Protein AF-A0A844D7F1-F1 (afdb_monomer)

Solvent-accessible surface area (backbone atoms only — not comparable to full-atom values): 7219 Å² total; per-residue (Å²): 134,82,78,73,63,77,52,80,77,58,66,69,60,55,52,49,44,54,51,27,46,52,48,15,51,51,35,45,50,51,45,51,50,33,50,52,47,22,51,52,23,49,50,50,37,68,72,45,64,93,39,89,89,51,63,69,69,59,45,53,53,38,43,49,52,16,50,52,32,47,47,54,44,61,78,66,40,32,65,60,53,17,50,24,21,46,49,19,28,51,44,33,51,49,33,54,52,41,43,35,71,35,88,87,45,44,69,68,58,38,50,52,31,43,54,53,18,48,55,52,68,49,77,76,77,75,74,70,78,74,83,86,127

Sequence (133 aa):
MTALQNRSIPEEMKVALGDWDRMATRLTRLYALLGALSVVCSLFVATFTGSEAVPVGSIRVVAFIGTASLAWIGTFNMGAKANAARGAWRLLNAACIRYKYEEAYTFEELHSQYVAGESLLGVVTISEPAPKH

Radius of gyration: 23.11 Å; Cα contacts (8 Å, |Δi|>4): 112; chains: 1; bounding box: 69×19×72 Å

Organism: NCBI:txid2666082

Foldseek 3Di:
DDDQPQDDDDPVLVVLLVVLVVQLVVLVVLLVVLQVLLVVLVVVLVVCPVPPPDDPVVNVVSNVSSVVSVVVCVVVVSVQLSVLSVQLSVQLVVLSVCVRGPPPRDPVNNVVSNVVSVVSNHDPPPVPPDDDD

Nearest PDB structures (foldseek):
  6z0c-assembly1_A  TM=5.040E-01  e=1.168E+00  Escherichia coli
  7ajf-assembly1_a  TM=3.793E-01  e=2.449E+00  Bos taurus

pLDDT: mean 86.67, std 15.08, range [37.41, 97.06]

Mean predicted aligned error: 8.03 Å

Secondary structure (DSSP, 8-state):
------PPPPHHHHHHHHHHHHHHHHHHHHHHHHHHHHHHHHHHHHHHTT-TTS-HHHHHHHHHHHHHHHHHHHHTTHHHHHHHHHHHHHHHHHHHHHHHH-TT--HHHHHHHHHHHHHHH------PPPP--

Structure (mmCIF, N/CA/C/O backbone):
data_AF-A0A844D7F1-F1
#
_entry.id   AF-A0A844D7F1-F1
#
loop_
_atom_site.group_PDB
_atom_site.id
_atom_site.type_symbol
_atom_site.label_atom_id
_atom_site.label_alt_id
_atom_site.label_comp_id
_atom_site.label_asym_id
_atom_site.label_entity_id
_atom_site.label_seq_id
_atom_site.pdbx_PDB_ins_code
_atom_site.Cartn_x
_atom_site.Cartn_y
_atom_site.Cartn_z
_atom_site.occupancy
_atom_site.B_iso_or_equiv
_atom_site.auth_seq_id
_atom_site.auth_comp_id
_atom_site.auth_asym_id
_atom_site.auth_atom_id
_atom_site.pdbx_PDB_model_num
ATOM 1 N N . MET A 1 1 ? -5.304 -2.077 41.893 1.00 38.75 1 MET A N 1
ATOM 2 C CA . MET A 1 1 ? -4.826 -2.723 40.654 1.00 38.75 1 MET A CA 1
ATOM 3 C C . MET A 1 1 ? -6.006 -3.467 40.057 1.00 38.75 1 MET A C 1
ATOM 5 O O . MET A 1 1 ? -6.329 -4.552 40.519 1.00 38.75 1 MET A O 1
ATOM 9 N N . THR A 1 2 ? -6.734 -2.813 39.155 1.00 45.50 2 THR A N 1
ATOM 10 C CA . THR A 1 2 ? -7.917 -3.360 38.478 1.00 45.50 2 THR A CA 1
ATOM 11 C C . THR A 1 2 ? 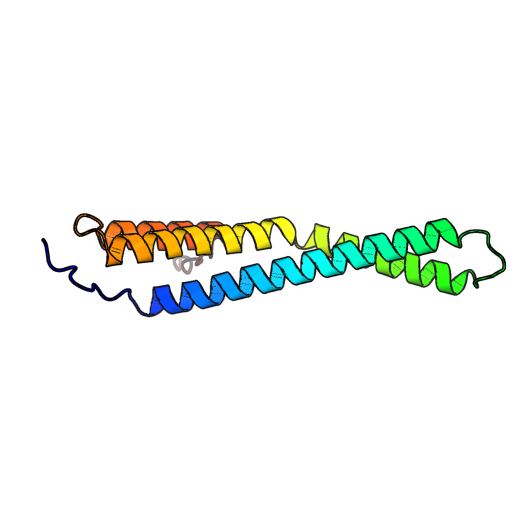-7.475 -4.503 37.570 1.00 45.50 2 THR A C 1
ATOM 13 O O . THR A 1 2 ? -6.545 -4.351 36.778 1.00 45.50 2 THR A O 1
ATOM 16 N N . ALA A 1 3 ? -8.076 -5.677 37.753 1.00 50.69 3 ALA A N 1
ATOM 17 C CA . ALA A 1 3 ? -7.829 -6.829 36.904 1.00 50.69 3 ALA A CA 1
ATOM 18 C C . ALA A 1 3 ? -8.280 -6.474 35.485 1.00 50.69 3 ALA A C 1
ATOM 20 O O . ALA A 1 3 ? -9.468 -6.256 35.272 1.00 50.69 3 ALA A O 1
ATOM 21 N N . LEU A 1 4 ? -7.339 -6.399 34.539 1.00 51.56 4 LEU A N 1
ATOM 22 C CA . LEU A 1 4 ? -7.629 -6.217 33.118 1.00 51.56 4 LEU A CA 1
ATOM 23 C C . LEU A 1 4 ? -8.607 -7.313 32.678 1.00 51.56 4 LEU A C 1
ATOM 25 O O . LEU A 1 4 ? -8.200 -8.448 32.420 1.00 51.56 4 LEU A O 1
ATOM 29 N N . GLN A 1 5 ? -9.903 -6.995 32.627 1.00 54.38 5 GLN A N 1
ATOM 30 C CA . GLN A 1 5 ? -10.885 -7.864 31.999 1.00 54.38 5 GLN A CA 1
ATOM 31 C C . GLN A 1 5 ? -10.468 -8.002 30.540 1.00 54.38 5 GLN A C 1
ATOM 33 O O . GLN A 1 5 ? -10.520 -7.047 29.771 1.00 54.38 5 GLN A O 1
ATOM 38 N N . ASN A 1 6 ? -10.008 -9.195 30.174 1.00 59.97 6 ASN A N 1
ATOM 39 C CA . ASN A 1 6 ? -9.579 -9.522 28.825 1.00 59.97 6 ASN A CA 1
ATOM 40 C C . ASN A 1 6 ? -10.819 -9.598 27.923 1.00 59.97 6 ASN A C 1
ATOM 42 O O . ASN A 1 6 ? -11.344 -10.680 27.662 1.00 59.97 6 ASN A O 1
ATOM 46 N N . ARG A 1 7 ? -11.339 -8.434 27.517 1.00 75.94 7 ARG A N 1
ATOM 47 C CA . ARG A 1 7 ? -12.492 -8.333 26.621 1.00 75.94 7 ARG A CA 1
ATOM 48 C C . ARG A 1 7 ? -12.123 -8.955 25.283 1.00 75.94 7 ARG A C 1
ATOM 50 O O . ARG A 1 7 ? -11.084 -8.642 24.697 1.00 75.94 7 ARG A O 1
ATOM 57 N N . SER A 1 8 ? -12.966 -9.856 24.800 1.00 83.56 8 SER A N 1
ATOM 58 C CA . SER A 1 8 ? -12.763 -10.501 23.509 1.00 83.56 8 SER A CA 1
ATOM 59 C C . SER A 1 8 ? -13.134 -9.542 22.383 1.00 83.56 8 SER A C 1
ATOM 61 O O . SER A 1 8 ? -14.273 -9.090 22.298 1.00 83.56 8 SER A O 1
ATOM 63 N N . ILE A 1 9 ? -12.180 -9.263 21.498 1.00 88.50 9 ILE A N 1
ATOM 64 C CA . ILE A 1 9 ? -12.446 -8.577 20.229 1.00 88.50 9 ILE A CA 1
ATOM 65 C C . ILE A 1 9 ? -13.321 -9.502 19.357 1.00 88.50 9 ILE A C 1
ATOM 67 O O . ILE A 1 9 ? -13.005 -10.697 19.292 1.00 88.50 9 ILE A O 1
ATOM 71 N N . PRO A 1 10 ? -14.366 -8.989 18.680 1.00 90.50 10 PRO A N 1
ATOM 72 C CA . PRO A 1 10 ? -15.167 -9.771 17.738 1.00 90.50 10 PRO A CA 1
ATOM 73 C C . PRO A 1 10 ? -14.311 -10.423 16.649 1.00 90.50 10 PRO A C 1
ATOM 75 O O . PRO A 1 10 ? -13.370 -9.809 16.142 1.00 90.50 10 PRO A O 1
ATOM 78 N N . GLU A 1 11 ? -14.652 -11.650 16.250 1.00 89.94 11 GLU A N 1
ATOM 79 C CA . GLU A 1 11 ? -13.893 -12.381 15.224 1.00 89.94 11 GLU A CA 1
ATOM 80 C C . GLU A 1 11 ? -13.889 -11.664 13.868 1.00 89.94 11 GLU A C 1
ATOM 82 O O . GLU A 1 11 ? -12.854 -11.610 13.209 1.00 89.94 11 GLU A O 1
ATOM 87 N N . GLU A 1 12 ? -14.993 -11.019 13.489 1.00 88.25 12 GLU A N 1
ATOM 88 C CA . GLU A 1 12 ? -15.104 -10.248 12.242 1.00 88.25 12 GLU A CA 1
ATOM 89 C C . GLU A 1 12 ? -14.034 -9.149 12.141 1.00 88.25 12 GLU A C 1
ATOM 91 O O . GLU A 1 12 ? -13.371 -9.001 11.115 1.00 88.25 12 GLU A O 1
ATOM 96 N N . MET A 1 13 ? -13.780 -8.435 13.243 1.00 90.94 13 MET A N 1
ATOM 97 C CA . MET A 1 13 ? -12.755 -7.388 13.302 1.00 90.94 13 MET A CA 1
ATOM 98 C C . MET A 1 13 ? -11.333 -7.963 13.265 1.00 90.94 13 MET A C 1
ATOM 100 O O . MET A 1 13 ? -10.426 -7.336 12.719 1.00 90.94 13 MET A O 1
ATOM 104 N N . LYS A 1 14 ? -11.114 -9.170 13.806 1.00 91.38 14 LYS A N 1
ATOM 105 C CA . LYS A 1 14 ? -9.814 -9.858 13.708 1.00 91.38 14 LYS A CA 1
ATOM 106 C C . LYS A 1 14 ? -9.525 -10.314 12.280 1.00 91.38 14 LYS A C 1
ATOM 108 O O . LYS A 1 14 ? -8.393 -10.174 11.819 1.00 91.38 14 LYS A O 1
ATOM 113 N N . VAL A 1 15 ? -10.537 -10.836 11.586 1.00 92.19 15 VAL A N 1
ATOM 114 C CA . VAL A 1 15 ? -10.434 -11.204 10.167 1.00 92.19 15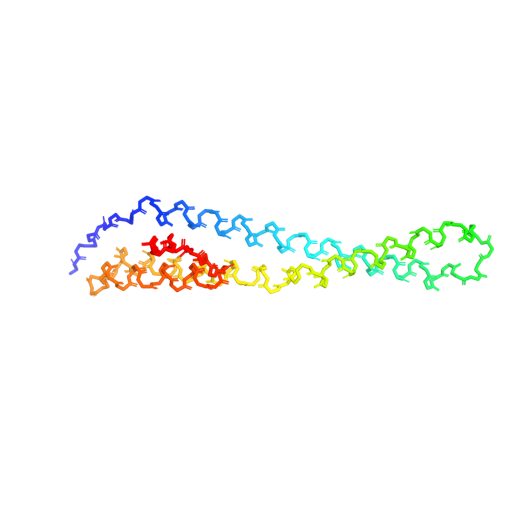 VAL A CA 1
ATOM 115 C C . VAL A 1 15 ? -10.121 -9.962 9.335 1.00 92.19 15 VAL A C 1
ATOM 117 O O . VAL A 1 15 ? -9.130 -9.959 8.605 1.00 92.19 15 VAL A O 1
ATOM 120 N N . ALA A 1 16 ? -10.873 -8.874 9.539 1.00 90.81 16 ALA A N 1
ATOM 121 C CA . ALA A 1 16 ? -10.642 -7.602 8.860 1.00 90.81 16 ALA A CA 1
ATOM 122 C C . ALA A 1 16 ? -9.212 -7.074 9.072 1.00 90.81 16 ALA A C 1
ATOM 124 O O . ALA A 1 16 ? -8.551 -6.688 8.111 1.00 90.81 16 ALA A O 1
ATOM 125 N N . LEU A 1 17 ? -8.674 -7.140 10.298 1.00 92.56 17 LEU A N 1
ATOM 126 C CA . LEU A 1 17 ? -7.276 -6.780 10.569 1.00 92.56 17 LEU A CA 1
ATOM 127 C C . LEU A 1 17 ? -6.282 -7.578 9.717 1.00 92.56 17 LEU A C 1
ATOM 129 O O . LEU A 1 17 ? -5.355 -6.999 9.147 1.00 92.56 17 LEU A O 1
ATOM 133 N N . GLY A 1 18 ? -6.461 -8.896 9.634 1.00 92.12 18 GLY A N 1
ATOM 134 C CA . GLY A 1 18 ? -5.588 -9.756 8.837 1.00 92.12 18 GLY A CA 1
ATOM 135 C C . GLY A 1 18 ? -5.659 -9.436 7.344 1.00 92.12 18 GLY A C 1
ATOM 136 O O . GLY A 1 18 ? -4.628 -9.370 6.666 1.00 92.12 18 GLY A O 1
ATOM 137 N N . ASP A 1 19 ? -6.863 -9.195 6.835 1.00 93.00 19 ASP A N 1
ATOM 138 C CA . ASP A 1 19 ? -7.084 -8.888 5.426 1.00 93.00 19 ASP A CA 1
ATOM 139 C C . ASP A 1 19 ? -6.550 -7.507 5.045 1.00 93.00 19 ASP A C 1
ATOM 141 O O . ASP A 1 19 ? -5.878 -7.368 4.017 1.00 93.00 19 ASP A O 1
ATOM 145 N N . TRP A 1 20 ? -6.763 -6.494 5.885 1.00 94.06 20 TRP A N 1
ATOM 146 C CA . TRP A 1 20 ? -6.285 -5.138 5.631 1.00 94.06 20 TRP A CA 1
ATOM 147 C C . TRP A 1 20 ? -4.758 -5.045 5.700 1.00 94.06 20 TRP A C 1
ATOM 149 O O . TRP A 1 20 ? -4.155 -4.398 4.840 1.00 94.06 20 TRP A O 1
ATOM 159 N N . ASP A 1 21 ? -4.106 -5.743 6.638 1.00 94.19 21 ASP A N 1
ATOM 160 C CA . ASP A 1 21 ? -2.638 -5.825 6.681 1.00 94.19 21 ASP A CA 1
ATOM 161 C C . ASP A 1 21 ? -2.075 -6.510 5.429 1.00 94.19 21 ASP A C 1
ATOM 163 O O . ASP A 1 21 ? -1.147 -6.020 4.770 1.00 94.19 21 ASP A O 1
ATOM 167 N N . ARG A 1 22 ? -2.685 -7.633 5.035 1.00 93.75 22 ARG A N 1
ATOM 168 C CA . ARG A 1 22 ? -2.293 -8.374 3.836 1.00 93.75 22 ARG A CA 1
ATOM 169 C C . ARG A 1 22 ? -2.479 -7.530 2.578 1.00 93.75 22 ARG A C 1
ATOM 171 O O . ARG A 1 22 ? -1.601 -7.535 1.711 1.00 93.75 22 ARG A O 1
ATOM 178 N N . MET A 1 23 ? -3.582 -6.794 2.475 1.00 91.50 23 MET A N 1
ATOM 179 C CA . MET A 1 23 ? -3.84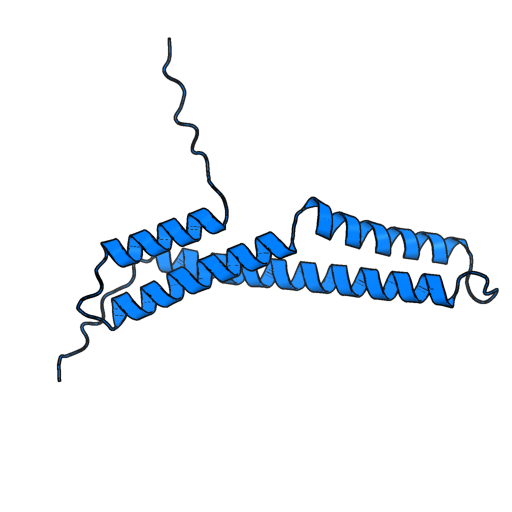7 -5.869 1.377 1.00 91.50 23 MET A CA 1
ATOM 180 C C . MET A 1 23 ? -2.820 -4.734 1.347 1.00 91.50 23 MET A C 1
ATOM 182 O O . MET A 1 23 ? -2.193 -4.513 0.307 1.00 91.50 23 MET A O 1
ATOM 186 N N . ALA A 1 24 ? -2.578 -4.072 2.481 1.00 91.94 24 ALA A N 1
ATOM 187 C CA . ALA A 1 24 ? -1.585 -3.009 2.601 1.00 91.94 24 ALA A CA 1
ATOM 188 C C . ALA A 1 24 ? -0.198 -3.498 2.173 1.00 91.94 24 ALA A C 1
ATOM 190 O O . ALA A 1 24 ? 0.493 -2.846 1.387 1.00 91.94 24 ALA A O 1
ATOM 191 N N . THR A 1 25 ? 0.201 -4.679 2.639 1.00 93.62 25 THR A N 1
ATOM 192 C CA . THR A 1 25 ? 1.494 -5.285 2.323 1.00 93.62 25 THR A CA 1
ATOM 193 C C . THR A 1 25 ? 1.610 -5.650 0.845 1.00 93.62 25 THR A C 1
ATOM 195 O O . THR A 1 25 ? 2.610 -5.306 0.214 1.00 93.62 25 THR A O 1
ATOM 198 N N . ARG A 1 26 ? 0.592 -6.290 0.255 1.00 93.19 26 ARG A N 1
ATOM 199 C CA . ARG A 1 26 ? 0.583 -6.647 -1.174 1.00 93.19 26 ARG A CA 1
ATOM 200 C C . ARG A 1 26 ? 0.661 -5.412 -2.066 1.00 93.19 26 ARG A C 1
ATOM 202 O O . ARG A 1 26 ? 1.523 -5.359 -2.939 1.00 93.19 26 ARG A O 1
ATOM 209 N N . LEU A 1 27 ? -0.182 -4.410 -1.817 1.00 91.88 27 LEU A N 1
ATOM 210 C CA . LEU A 1 27 ? -0.207 -3.180 -2.610 1.00 91.88 27 LEU A CA 1
ATOM 211 C C . LEU A 1 27 ? 1.104 -2.399 -2.493 1.00 91.88 27 LEU A C 1
ATOM 213 O O . LEU A 1 27 ? 1.637 -1.953 -3.504 1.00 91.88 27 LEU A O 1
ATOM 217 N N . THR A 1 28 ? 1.670 -2.298 -1.285 1.00 93.25 28 THR A N 1
ATOM 218 C CA . THR A 1 28 ? 2.963 -1.622 -1.074 1.00 93.25 28 THR A CA 1
ATOM 219 C C . THR A 1 28 ? 4.085 -2.322 -1.837 1.00 93.25 28 THR A C 1
ATOM 221 O O . THR A 1 28 ? 4.895 -1.663 -2.484 1.00 93.25 28 THR A O 1
ATOM 224 N N . ARG A 1 29 ? 4.129 -3.661 -1.793 1.00 94.94 29 ARG A N 1
ATOM 225 C CA . ARG A 1 29 ? 5.140 -4.444 -2.517 1.00 94.94 29 ARG A CA 1
ATOM 226 C C . ARG A 1 29 ? 5.001 -4.279 -4.027 1.00 94.94 29 ARG A C 1
ATOM 228 O O . ARG A 1 29 ? 6.001 -4.034 -4.687 1.00 94.94 29 ARG A O 1
ATOM 235 N N . LEU A 1 30 ? 3.785 -4.371 -4.566 1.00 94.00 30 LEU A N 1
ATOM 236 C CA . LEU A 1 30 ? 3.538 -4.181 -6.000 1.00 94.00 30 LEU A CA 1
ATOM 237 C C . LEU A 1 30 ? 3.932 -2.777 -6.462 1.00 94.00 30 LEU A C 1
ATOM 239 O O . LEU A 1 30 ? 4.632 -2.641 -7.460 1.00 94.00 30 LEU A O 1
ATOM 243 N N . TYR A 1 31 ? 3.547 -1.751 -5.701 1.00 92.69 31 TYR A N 1
ATOM 244 C CA . TYR A 1 31 ? 3.930 -0.369 -5.975 1.00 92.69 31 TYR A CA 1
ATOM 245 C C . TYR A 1 31 ? 5.456 -0.194 -5.998 1.00 92.69 31 TYR A C 1
ATOM 247 O O . TYR A 1 31 ? 5.996 0.368 -6.949 1.00 92.69 31 TYR A O 1
ATOM 255 N N . ALA A 1 32 ? 6.163 -0.731 -4.998 1.00 94.38 32 ALA A N 1
ATOM 256 C CA . ALA A 1 32 ? 7.621 -0.655 -4.927 1.00 94.38 32 ALA A CA 1
ATOM 257 C C . ALA A 1 32 ? 8.309 -1.403 -6.083 1.00 94.38 32 ALA A C 1
ATOM 259 O O . ALA A 1 32 ? 9.259 -0.882 -6.663 1.00 94.38 32 ALA A O 1
ATOM 260 N N . LEU A 1 33 ? 7.821 -2.595 -6.446 1.00 96.06 33 LEU A N 1
ATOM 261 C CA . LEU A 1 33 ? 8.378 -3.392 -7.543 1.00 96.06 33 LEU A CA 1
ATOM 262 C C . LEU A 1 33 ? 8.190 -2.711 -8.900 1.00 96.06 33 LEU A C 1
ATOM 264 O O . LEU A 1 33 ? 9.146 -2.613 -9.665 1.00 96.06 33 LEU A O 1
ATOM 268 N N . LEU A 1 34 ? 6.989 -2.207 -9.188 1.00 93.94 34 LEU A N 1
ATOM 269 C CA . LEU A 1 34 ? 6.713 -1.487 -10.433 1.00 93.94 34 LEU A CA 1
ATOM 270 C C . LEU A 1 34 ? 7.505 -0.176 -10.510 1.00 93.94 34 LEU A C 1
ATOM 272 O O . LEU A 1 34 ? 8.009 0.171 -11.577 1.00 93.94 34 LEU A O 1
ATOM 276 N N . GLY A 1 35 ? 7.656 0.526 -9.382 1.00 94.56 35 GLY A N 1
ATOM 277 C CA . GLY A 1 35 ? 8.455 1.746 -9.302 1.00 94.56 35 GLY A CA 1
ATOM 278 C C . GLY A 1 35 ? 9.934 1.472 -9.570 1.00 94.56 35 GLY A C 1
ATOM 279 O O . GLY A 1 35 ? 10.535 2.115 -10.427 1.00 94.56 35 GLY A O 1
ATOM 280 N N . ALA A 1 36 ? 10.505 0.466 -8.901 1.00 96.50 36 ALA A N 1
ATOM 281 C CA . ALA A 1 36 ? 11.887 0.048 -9.120 1.00 96.50 36 ALA A CA 1
ATOM 282 C C . ALA A 1 36 ? 12.122 -0.411 -10.567 1.00 96.50 36 ALA A C 1
ATOM 284 O O . ALA A 1 36 ? 13.098 0.006 -11.188 1.00 96.50 36 ALA A O 1
ATOM 285 N N . LEU A 1 37 ? 11.205 -1.207 -11.129 1.00 95.56 37 LEU A N 1
ATOM 286 C CA . LEU A 1 37 ? 11.272 -1.651 -12.521 1.00 95.56 37 LEU A CA 1
ATOM 287 C C . LEU A 1 37 ? 11.262 -0.459 -13.485 1.00 95.56 37 LEU A C 1
ATOM 289 O O . LEU A 1 37 ? 12.104 -0.386 -14.374 1.00 95.56 37 LEU A O 1
ATOM 293 N N . SER A 1 38 ? 10.369 0.510 -13.273 1.00 94.81 38 SER A N 1
ATOM 294 C CA . SER A 1 38 ? 10.287 1.719 -14.099 1.00 94.81 38 SER A CA 1
ATOM 295 C C . SER A 1 38 ? 11.576 2.552 -14.061 1.00 94.81 38 SER A C 1
ATOM 297 O O . SER A 1 38 ? 12.049 3.007 -15.107 1.00 94.81 38 SER A O 1
ATOM 299 N N . VAL A 1 39 ? 12.199 2.690 -12.884 1.00 96.88 39 VAL A N 1
ATOM 300 C CA . VAL A 1 39 ? 13.486 3.389 -12.728 1.00 96.88 39 VAL A CA 1
ATOM 301 C C . VAL A 1 39 ? 14.611 2.639 -13.441 1.00 96.88 39 VAL A C 1
ATOM 303 O O . VAL A 1 39 ? 15.356 3.249 -14.205 1.00 96.88 39 VAL A O 1
ATOM 306 N N . VAL A 1 40 ? 14.719 1.321 -13.249 1.00 97.06 40 VAL A N 1
ATOM 307 C CA . VAL A 1 40 ? 15.752 0.499 -13.904 1.00 97.06 40 VAL A CA 1
ATOM 308 C C . VAL A 1 40 ? 15.605 0.544 -15.426 1.00 97.06 40 VAL A C 1
ATOM 310 O O . VAL A 1 40 ? 16.596 0.745 -16.126 1.00 97.06 40 VAL A O 1
ATOM 313 N N . CYS A 1 41 ? 14.382 0.425 -15.949 1.00 95.19 41 CYS A N 1
ATOM 314 C CA . CYS A 1 41 ? 14.114 0.554 -17.380 1.00 95.19 41 CYS A CA 1
ATOM 315 C C . CYS A 1 41 ? 14.508 1.940 -17.908 1.00 95.19 41 CYS A C 1
ATOM 317 O O . CYS A 1 41 ? 15.162 2.033 -18.944 1.00 95.19 41 CYS A O 1
ATOM 319 N N . SER A 1 42 ? 14.156 3.008 -17.187 1.00 95.69 42 SER A N 1
ATOM 320 C CA . SER A 1 42 ? 14.520 4.382 -17.557 1.00 95.69 42 SER A CA 1
ATOM 321 C C . SER A 1 42 ? 16.037 4.582 -17.604 1.00 95.69 42 SER A C 1
ATOM 323 O O . SER A 1 42 ? 16.546 5.148 -18.569 1.00 95.69 42 SER A O 1
ATOM 325 N N . LEU A 1 43 ? 16.768 4.070 -16.607 1.00 96.56 43 LEU A N 1
ATOM 326 C CA . LEU A 1 43 ? 18.232 4.118 -16.579 1.00 96.56 43 LEU A CA 1
ATOM 327 C C . LEU A 1 43 ? 18.841 3.328 -17.739 1.00 96.56 43 LEU A C 1
ATOM 329 O O . LEU A 1 43 ? 19.706 3.846 -18.434 1.00 96.56 43 LEU A O 1
ATOM 333 N N . PHE A 1 44 ? 18.351 2.113 -18.001 1.00 95.31 44 PHE A N 1
ATOM 334 C CA . PHE A 1 44 ? 18.823 1.297 -19.119 1.00 95.31 44 PHE A CA 1
ATOM 335 C C . PHE A 1 44 ? 18.651 2.020 -20.460 1.00 95.31 44 PHE A C 1
ATOM 337 O O . PHE A 1 44 ? 19.590 2.106 -21.250 1.00 95.31 44 PHE A O 1
ATOM 344 N N . VAL A 1 45 ? 17.465 2.580 -20.710 1.00 94.38 45 VAL A N 1
ATOM 345 C CA . VAL A 1 45 ? 17.200 3.340 -21.936 1.00 94.38 45 VAL A CA 1
ATOM 346 C C . VAL A 1 45 ? 18.124 4.553 -22.011 1.00 94.38 45 VAL A C 1
ATOM 348 O O . VAL A 1 45 ? 18.764 4.746 -23.039 1.00 94.38 45 VAL A O 1
ATOM 351 N N . ALA A 1 46 ? 18.270 5.330 -20.938 1.00 94.88 46 ALA A N 1
ATOM 352 C CA . ALA A 1 46 ? 19.140 6.504 -20.927 1.00 94.88 46 ALA A CA 1
ATOM 353 C C . ALA A 1 46 ? 20.618 6.163 -21.193 1.00 94.88 46 ALA A C 1
ATOM 355 O O . ALA A 1 46 ? 21.291 6.895 -21.911 1.00 94.88 46 ALA A O 1
ATOM 356 N N . THR A 1 47 ? 21.120 5.051 -20.647 1.00 95.44 47 THR A N 1
ATOM 357 C CA . THR A 1 47 ? 22.522 4.636 -20.797 1.00 95.44 47 THR A CA 1
ATOM 358 C C . THR A 1 47 ? 22.833 4.062 -22.177 1.00 95.44 47 THR A C 1
ATOM 360 O O . THR A 1 47 ? 23.907 4.322 -22.712 1.00 95.44 47 THR A O 1
ATOM 363 N N . PHE A 1 48 ? 21.925 3.272 -22.757 1.00 93.12 48 PHE A N 1
ATOM 364 C CA . PHE A 1 48 ? 22.203 2.529 -23.992 1.00 93.12 48 PHE A CA 1
ATOM 365 C C . PHE A 1 48 ? 21.589 3.150 -25.252 1.00 93.12 48 PHE A C 1
ATOM 367 O O . PHE A 1 48 ? 21.873 2.690 -26.358 1.00 93.12 48 PHE A O 1
ATOM 374 N N . THR A 1 49 ? 20.780 4.208 -25.133 1.00 91.19 49 THR A N 1
ATOM 375 C CA . THR A 1 49 ? 20.272 4.928 -26.311 1.00 91.19 49 THR A CA 1
ATOM 376 C C . THR A 1 49 ? 21.429 5.552 -27.089 1.00 91.19 49 THR A C 1
ATOM 378 O O . THR A 1 49 ? 22.198 6.340 -26.551 1.00 91.19 49 THR A O 1
ATOM 381 N N . GLY A 1 50 ? 21.544 5.198 -28.372 1.00 85.62 50 GLY A N 1
ATOM 382 C CA . GLY A 1 50 ? 22.632 5.659 -29.242 1.00 85.62 50 GLY A CA 1
ATOM 383 C C . GLY A 1 50 ? 23.935 4.865 -29.106 1.00 85.62 50 GLY A C 1
ATOM 384 O O . GLY A 1 50 ? 24.896 5.170 -29.802 1.00 85.62 50 GLY A O 1
ATOM 385 N N . SER A 1 51 ? 23.972 3.838 -28.252 1.00 86.94 51 SER A N 1
ATOM 386 C CA . SER A 1 51 ? 25.086 2.892 -28.188 1.00 86.94 51 SER A CA 1
ATOM 387 C C . SER A 1 51 ? 24.941 1.807 -29.257 1.00 86.94 51 SER A C 1
ATOM 389 O O . SER A 1 51 ? 23.861 1.247 -29.432 1.00 86.94 51 SER A O 1
ATOM 391 N N . GLU A 1 52 ? 26.041 1.444 -29.919 1.00 87.44 52 GLU A N 1
ATOM 392 C CA . GLU A 1 52 ? 26.091 0.278 -30.818 1.00 87.44 52 GLU A CA 1
ATOM 393 C C . GLU A 1 52 ? 26.121 -1.060 -30.055 1.00 87.44 52 GLU A C 1
ATOM 395 O O . GLU A 1 52 ? 25.941 -2.121 -30.648 1.00 87.44 52 GLU A O 1
ATOM 400 N N . ALA A 1 53 ? 26.313 -1.031 -28.729 1.00 88.00 53 ALA A N 1
ATOM 401 C CA . ALA A 1 53 ? 26.431 -2.232 -27.905 1.00 88.00 53 ALA A CA 1
ATOM 402 C C . ALA A 1 53 ? 25.107 -3.000 -27.739 1.00 88.00 53 ALA A C 1
ATOM 404 O O . ALA A 1 53 ? 25.126 -4.185 -27.408 1.00 88.00 53 ALA A O 1
ATOM 405 N N . VAL A 1 54 ? 23.957 -2.342 -27.937 1.00 89.62 54 VAL A N 1
ATOM 406 C CA . VAL A 1 54 ? 22.629 -2.937 -27.729 1.00 89.62 54 VAL A CA 1
ATOM 407 C C . VAL A 1 54 ? 21.732 -2.675 -28.943 1.00 89.62 54 VAL A C 1
ATOM 409 O O . VAL A 1 54 ? 21.598 -1.528 -29.367 1.00 89.62 54 VAL A O 1
ATOM 412 N N . PRO A 1 55 ? 21.038 -3.697 -29.482 1.00 92.12 55 PRO A N 1
ATOM 413 C CA . PRO A 1 55 ? 20.084 -3.499 -30.566 1.00 92.12 55 PRO A CA 1
ATOM 414 C C . PRO A 1 55 ? 18.954 -2.538 -30.182 1.00 92.12 55 PRO A C 1
ATOM 416 O O . PRO A 1 55 ? 18.337 -2.665 -29.121 1.00 92.12 55 PRO A O 1
ATOM 419 N N . VAL A 1 56 ? 18.589 -1.645 -31.106 1.00 91.38 56 VAL A N 1
ATOM 420 C CA . VAL A 1 56 ? 17.488 -0.677 -30.931 1.00 91.38 56 VAL A CA 1
ATOM 421 C C . VAL A 1 56 ? 16.167 -1.362 -30.548 1.00 91.38 56 VAL A C 1
ATOM 423 O O . VAL A 1 56 ? 15.386 -0.815 -29.769 1.00 91.38 56 VAL A O 1
ATOM 426 N N . GLY A 1 57 ? 15.918 -2.577 -31.053 1.00 91.00 57 GLY A N 1
ATOM 427 C CA . GLY A 1 57 ? 14.735 -3.370 -30.702 1.00 91.00 57 GLY A CA 1
ATOM 428 C C . GLY A 1 57 ? 14.628 -3.658 -29.201 1.00 91.00 57 GLY A C 1
ATOM 429 O O . GLY A 1 57 ? 13.559 -3.477 -28.621 1.00 91.00 57 GLY A O 1
ATOM 430 N N . SER A 1 58 ? 15.738 -4.013 -28.551 1.00 91.69 58 SER A N 1
ATOM 431 C CA . SER A 1 58 ? 15.776 -4.292 -27.111 1.00 91.69 58 SER A CA 1
ATOM 432 C C . SER A 1 58 ? 15.496 -3.035 -26.287 1.00 91.69 58 SER A C 1
ATOM 434 O O . SER A 1 58 ? 14.727 -3.083 -25.329 1.00 91.69 58 SER A O 1
ATOM 436 N N . ILE A 1 59 ? 16.047 -1.888 -26.700 1.00 92.38 59 ILE A N 1
ATOM 437 C CA . ILE A 1 59 ? 15.822 -0.594 -26.035 1.00 92.38 59 ILE A CA 1
ATOM 438 C C . ILE A 1 59 ? 14.332 -0.224 -26.070 1.00 92.38 59 ILE A C 1
ATOM 440 O O . ILE A 1 59 ? 13.777 0.193 -25.055 1.00 92.38 59 ILE A O 1
ATOM 444 N N . ARG A 1 60 ? 13.655 -0.442 -27.207 1.00 93.81 60 ARG A N 1
ATOM 445 C CA . ARG A 1 60 ? 12.209 -0.185 -27.346 1.00 93.81 60 ARG A CA 1
ATOM 446 C C . ARG A 1 60 ? 11.366 -1.054 -26.414 1.00 93.81 60 ARG A C 1
ATOM 448 O O . ARG A 1 60 ? 10.427 -0.546 -25.808 1.00 93.81 60 ARG A O 1
ATOM 455 N N . VAL A 1 61 ? 11.703 -2.338 -26.279 1.00 95.75 61 VAL A N 1
ATOM 456 C CA . VAL A 1 61 ? 10.994 -3.251 -25.365 1.00 95.75 61 VAL A CA 1
ATOM 457 C C . VAL A 1 61 ? 11.168 -2.805 -23.914 1.00 95.75 61 VAL A C 1
ATOM 459 O O . VAL A 1 61 ? 10.189 -2.730 -23.175 1.00 95.75 61 VAL A O 1
ATOM 462 N N . VAL A 1 62 ? 12.389 -2.447 -23.507 1.00 94.81 62 VAL A N 1
ATOM 463 C CA . VAL A 1 62 ? 12.656 -1.969 -22.141 1.00 94.81 62 VAL A CA 1
ATOM 464 C C . VAL A 1 62 ? 11.932 -0.650 -21.860 1.00 94.81 62 VAL A C 1
ATOM 466 O O . VAL A 1 62 ? 11.321 -0.511 -20.800 1.00 94.81 62 VAL A O 1
ATOM 469 N N . ALA A 1 63 ? 11.930 0.286 -22.814 1.00 94.88 63 ALA A N 1
ATOM 470 C CA . ALA A 1 63 ? 11.174 1.533 -22.704 1.00 94.88 63 ALA A CA 1
ATOM 471 C C . ALA A 1 63 ? 9.673 1.264 -22.521 1.00 94.88 63 ALA A C 1
ATOM 473 O O . ALA A 1 63 ? 9.054 1.814 -21.613 1.00 94.88 63 ALA A O 1
ATOM 474 N N . PHE A 1 64 ? 9.106 0.354 -23.321 1.00 96.25 64 PHE A N 1
ATOM 475 C CA . PHE A 1 64 ? 7.706 -0.046 -23.202 1.00 96.25 64 PHE A CA 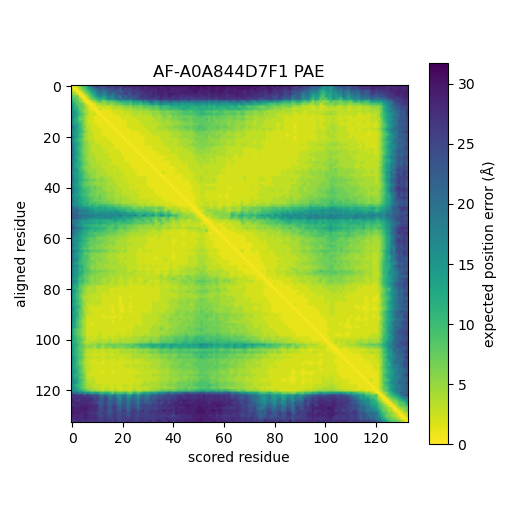1
ATOM 476 C C . PHE A 1 64 ? 7.384 -0.617 -21.814 1.00 96.25 64 PHE A C 1
ATOM 478 O O . PHE A 1 64 ? 6.418 -0.181 -21.192 1.00 96.25 64 PHE A O 1
ATOM 485 N N . ILE A 1 65 ? 8.202 -1.539 -21.296 1.00 95.50 65 ILE A N 1
ATOM 486 C CA . ILE A 1 65 ? 8.006 -2.130 -19.961 1.00 95.50 65 ILE A CA 1
ATOM 487 C C . ILE A 1 65 ? 8.074 -1.052 -18.871 1.00 95.50 65 ILE A C 1
ATOM 489 O O . ILE A 1 65 ? 7.231 -1.029 -17.967 1.00 95.50 65 ILE A O 1
ATOM 493 N N . GLY A 1 66 ? 9.042 -0.136 -18.965 1.00 95.25 66 GLY A N 1
ATOM 494 C CA . GLY A 1 66 ? 9.204 0.963 -18.014 1.00 95.25 66 GLY A CA 1
ATOM 495 C C . GLY A 1 66 ? 7.993 1.896 -17.979 1.00 95.25 66 GLY A C 1
ATOM 496 O O . GLY A 1 66 ? 7.494 2.222 -16.897 1.00 95.25 66 GLY A O 1
ATOM 497 N N . THR A 1 67 ? 7.478 2.273 -19.153 1.00 95.19 67 THR A N 1
ATOM 498 C CA . THR A 1 67 ? 6.280 3.115 -19.285 1.00 95.19 67 THR A CA 1
ATOM 499 C C . THR A 1 67 ? 5.013 2.379 -18.856 1.00 95.19 67 THR A C 1
ATOM 501 O O . THR A 1 67 ? 4.205 2.952 -18.130 1.00 95.19 67 THR A O 1
ATOM 504 N N . ALA A 1 68 ? 4.842 1.109 -19.235 1.00 94.69 68 ALA A N 1
ATOM 505 C CA . ALA A 1 68 ? 3.690 0.302 -18.837 1.00 94.69 68 A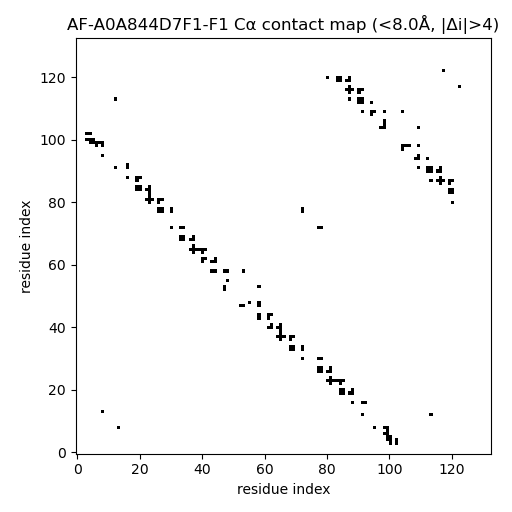LA A CA 1
ATOM 506 C C . ALA A 1 68 ? 3.614 0.137 -17.311 1.00 94.69 68 ALA A C 1
ATOM 508 O O . ALA A 1 68 ? 2.540 0.271 -16.728 1.00 94.69 68 ALA A O 1
ATOM 509 N N . SER A 1 69 ? 4.759 -0.074 -16.654 1.00 94.44 69 SER A N 1
ATOM 510 C CA . SER A 1 69 ? 4.846 -0.162 -15.191 1.00 94.44 69 SER A CA 1
ATOM 511 C C . SER A 1 69 ? 4.388 1.133 -14.517 1.00 94.44 69 SER A C 1
ATOM 513 O O . SER A 1 69 ? 3.610 1.098 -13.563 1.00 94.44 69 SER A O 1
ATOM 515 N N . LEU A 1 70 ? 4.820 2.283 -15.044 1.00 92.56 70 LEU A N 1
ATOM 516 C CA . LEU A 1 70 ? 4.427 3.594 -14.529 1.00 92.56 70 LEU A CA 1
ATOM 517 C C . LEU A 1 70 ? 2.940 3.887 -14.773 1.00 92.56 70 LEU A C 1
ATOM 519 O O . LEU A 1 70 ? 2.248 4.365 -13.873 1.00 92.56 70 LEU A O 1
ATOM 523 N N . ALA A 1 71 ? 2.434 3.555 -15.963 1.00 93.62 71 ALA A N 1
ATOM 524 C CA . ALA A 1 71 ? 1.020 3.686 -16.295 1.00 93.62 71 ALA A CA 1
ATOM 525 C C . ALA A 1 71 ? 0.154 2.853 -15.341 1.00 93.62 71 ALA A C 1
ATOM 527 O O . ALA A 1 71 ? -0.825 3.359 -14.803 1.00 93.62 71 ALA A O 1
ATOM 528 N N . TRP A 1 72 ? 0.563 1.617 -15.044 1.00 91.12 72 TRP A N 1
ATOM 529 C CA . TRP A 1 72 ? -0.146 0.745 -14.108 1.00 91.12 72 TRP A CA 1
ATOM 530 C C . TRP A 1 72 ? -0.228 1.348 -12.699 1.00 91.12 72 TRP A C 1
ATOM 532 O O . TRP A 1 72 ? -1.294 1.343 -12.078 1.00 91.12 72 TRP A O 1
ATOM 542 N N . ILE A 1 73 ? 0.876 1.914 -12.199 1.00 90.88 73 ILE A N 1
ATOM 543 C CA . ILE A 1 73 ? 0.898 2.619 -10.911 1.00 90.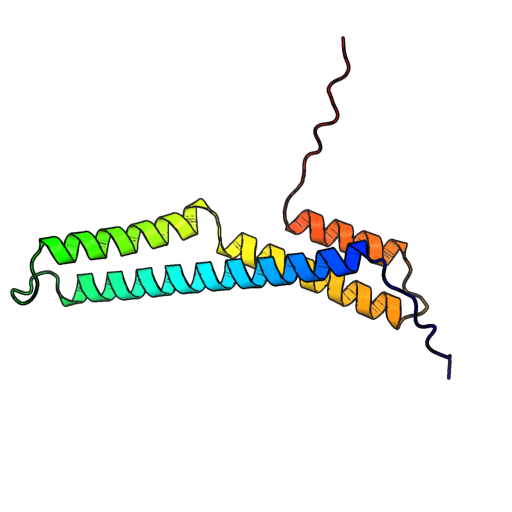88 73 ILE A CA 1
ATOM 544 C C . ILE A 1 73 ? -0.131 3.757 -10.895 1.00 90.88 73 ILE A C 1
ATOM 546 O O . ILE A 1 73 ? -0.908 3.865 -9.939 1.00 90.88 73 ILE A O 1
ATOM 550 N N . GLY A 1 74 ? -0.130 4.585 -11.944 1.00 87.81 74 GLY A N 1
ATOM 551 C CA . GLY A 1 74 ? -1.002 5.751 -12.069 1.00 87.81 74 GLY A CA 1
ATOM 552 C C . GLY A 1 74 ? -2.479 5.378 -12.193 1.00 87.81 74 GLY A C 1
ATOM 553 O O . GLY A 1 74 ? -3.296 5.847 -11.404 1.00 87.81 74 GLY A O 1
ATOM 554 N N . THR A 1 75 ? -2.823 4.489 -13.129 1.00 90.88 75 THR A N 1
ATOM 555 C CA . THR A 1 75 ? -4.210 4.098 -13.431 1.00 90.88 75 THR A CA 1
ATOM 556 C C . THR A 1 75 ? -4.927 3.497 -12.226 1.00 90.88 75 THR A C 1
ATOM 558 O O . THR A 1 75 ? -6.089 3.809 -11.983 1.00 90.88 75 THR A O 1
ATOM 561 N N . PHE A 1 76 ? -4.250 2.655 -11.443 1.00 87.50 76 PHE A N 1
ATOM 562 C CA . PHE A 1 76 ? -4.870 1.999 -10.288 1.00 87.50 76 PHE A CA 1
ATOM 563 C C . PHE A 1 76 ? -4.717 2.776 -8.978 1.00 87.50 76 PHE A C 1
ATOM 565 O O . PHE A 1 76 ? -5.187 2.304 -7.939 1.00 87.50 76 PHE A O 1
ATOM 572 N N . ASN A 1 77 ? -4.059 3.940 -9.008 1.00 88.38 77 ASN A N 1
ATOM 573 C CA . ASN A 1 77 ? -3.731 4.742 -7.832 1.00 88.38 77 ASN A CA 1
ATOM 574 C C . ASN A 1 77 ? -3.168 3.877 -6.682 1.00 88.38 77 ASN A C 1
ATOM 576 O O . ASN A 1 77 ? -3.634 3.910 -5.538 1.00 88.38 77 ASN A O 1
ATOM 580 N N . MET A 1 78 ? -2.193 3.021 -7.020 1.00 87.12 78 MET A N 1
ATOM 581 C CA . MET A 1 78 ? -1.699 1.968 -6.122 1.00 87.12 78 MET A CA 1
ATOM 582 C C . MET A 1 78 ? -1.140 2.529 -4.812 1.00 87.12 78 MET A C 1
ATOM 584 O O . MET A 1 78 ? -1.343 1.931 -3.755 1.00 87.12 78 MET A O 1
ATOM 588 N N . GLY A 1 79 ? -0.485 3.694 -4.872 1.00 87.75 79 GLY A N 1
ATOM 589 C CA . GLY A 1 79 ? 0.039 4.385 -3.695 1.00 87.75 79 GLY A CA 1
ATOM 590 C C . GLY A 1 79 ? -1.065 4.801 -2.718 1.00 87.75 79 GLY A C 1
ATOM 591 O O . GLY A 1 79 ? -0.972 4.497 -1.528 1.00 87.75 79 GLY A O 1
ATOM 592 N N . ALA A 1 80 ? -2.145 5.424 -3.206 1.00 89.94 80 ALA A N 1
ATOM 593 C CA . ALA A 1 80 ? -3.257 5.818 -2.342 1.00 89.94 80 ALA A CA 1
ATOM 594 C C . ALA A 1 80 ? -3.974 4.602 -1.746 1.00 89.94 80 ALA A C 1
ATOM 596 O O . ALA A 1 80 ? -4.242 4.591 -0.548 1.00 89.94 80 ALA A O 1
ATOM 597 N N . LYS A 1 81 ? -4.216 3.546 -2.536 1.00 90.31 81 LYS A N 1
ATOM 598 C CA . LYS A 1 81 ? -4.847 2.310 -2.039 1.00 90.31 81 LYS A CA 1
ATOM 599 C C . LYS A 1 81 ? -3.997 1.605 -0.976 1.00 90.31 81 LYS A C 1
ATOM 601 O O . LYS A 1 81 ? -4.532 1.145 0.028 1.00 90.31 81 LYS A O 1
ATOM 606 N N . ALA A 1 82 ? -2.676 1.543 -1.162 1.00 90.62 82 ALA A N 1
ATOM 607 C CA . ALA A 1 82 ? -1.764 0.973 -0.170 1.00 90.62 82 ALA A CA 1
ATOM 608 C C . ALA A 1 82 ? -1.797 1.758 1.153 1.00 90.62 82 ALA A C 1
ATOM 610 O O . ALA A 1 82 ? -1.846 1.162 2.232 1.00 90.62 82 ALA A O 1
ATOM 611 N N . ASN A 1 83 ? -1.797 3.092 1.066 1.00 92.31 83 ASN A N 1
ATOM 612 C CA . ASN A 1 83 ? -1.869 3.968 2.232 1.00 92.31 83 ASN A CA 1
ATOM 613 C C . ASN A 1 83 ? -3.225 3.890 2.934 1.00 92.31 83 ASN A C 1
ATOM 615 O O . ASN A 1 83 ? -3.253 3.811 4.159 1.00 92.31 83 ASN A O 1
ATOM 619 N N . ALA A 1 84 ? -4.324 3.846 2.183 1.00 93.38 84 ALA A N 1
ATOM 620 C CA . ALA A 1 84 ? -5.664 3.644 2.718 1.00 93.38 84 ALA A CA 1
ATOM 621 C C . ALA A 1 84 ? -5.767 2.323 3.493 1.00 93.38 84 ALA A C 1
ATOM 623 O O . ALA A 1 84 ? -6.191 2.323 4.645 1.00 93.38 84 ALA A O 1
ATOM 624 N N . ALA A 1 85 ? -5.272 1.222 2.916 1.00 93.88 85 ALA A N 1
ATOM 625 C CA . ALA A 1 85 ? -5.240 -0.083 3.573 1.00 93.88 85 ALA A CA 1
ATOM 626 C C . ALA A 1 85 ? -4.444 -0.081 4.876 1.00 93.88 85 ALA A C 1
ATOM 628 O O . ALA A 1 85 ? -4.896 -0.595 5.900 1.00 93.88 85 ALA A O 1
ATOM 629 N N . ARG A 1 86 ? -3.272 0.558 4.866 1.00 94.94 86 ARG A N 1
ATOM 630 C CA . ARG A 1 86 ? -2.460 0.696 6.074 1.00 94.94 86 ARG A CA 1
ATOM 631 C C . ARG A 1 86 ? -3.112 1.622 7.103 1.00 94.94 86 ARG A C 1
ATOM 633 O O . ARG A 1 86 ? -2.981 1.373 8.296 1.00 94.94 86 ARG A O 1
ATOM 640 N N . GLY A 1 87 ? -3.802 2.670 6.660 1.00 95.19 87 GLY A N 1
ATOM 641 C CA . GLY A 1 87 ? -4.572 3.576 7.511 1.00 95.19 87 GLY A CA 1
ATOM 642 C C . GLY A 1 87 ? -5.716 2.858 8.222 1.00 95.19 87 GLY A C 1
ATOM 643 O O . GLY A 1 87 ? -5.786 2.911 9.447 1.00 95.19 87 GLY A O 1
ATOM 644 N N . ALA A 1 88 ? -6.531 2.114 7.471 1.00 94.62 88 ALA A N 1
ATOM 645 C CA . ALA A 1 88 ? -7.616 1.293 8.000 1.00 94.62 88 ALA A CA 1
ATOM 646 C C . ALA A 1 88 ? -7.098 0.296 9.044 1.00 94.62 88 ALA A C 1
ATOM 648 O O . ALA A 1 88 ? -7.576 0.270 10.179 1.00 94.62 88 ALA A O 1
ATOM 649 N N . TRP A 1 89 ? -6.038 -0.449 8.704 1.00 96.06 89 TRP A N 1
ATOM 650 C CA . TRP A 1 89 ? -5.404 -1.387 9.631 1.00 96.06 89 TRP A CA 1
ATOM 651 C C . TRP A 1 89 ? -4.927 -0.708 10.918 1.00 96.06 89 TRP A C 1
ATOM 653 O O . TRP A 1 89 ? -5.198 -1.205 12.007 1.00 96.06 89 TRP A O 1
ATOM 663 N N . ARG A 1 90 ? -4.258 0.449 10.823 1.00 96.19 90 ARG A N 1
ATOM 664 C CA . ARG A 1 90 ? -3.772 1.183 12.004 1.00 96.19 90 ARG A CA 1
ATOM 665 C C . ARG A 1 90 ? -4.912 1.652 12.904 1.00 96.19 90 ARG A C 1
ATOM 667 O O . ARG A 1 90 ? -4.770 1.541 14.119 1.00 96.19 90 ARG A O 1
ATOM 674 N N . LEU A 1 91 ? -6.001 2.163 12.326 1.00 95.19 91 LEU A N 1
ATOM 675 C CA . LEU A 1 91 ? -7.172 2.623 13.076 1.00 95.19 91 LEU A CA 1
ATOM 676 C C . LEU A 1 91 ? -7.804 1.477 13.865 1.00 95.19 91 LEU A C 1
ATOM 678 O O . LEU A 1 91 ? -7.915 1.562 15.088 1.00 95.19 91 LEU A O 1
ATOM 682 N N . LEU A 1 92 ? -8.140 0.379 13.185 1.00 95.38 92 LEU A N 1
ATOM 683 C CA . LEU A 1 92 ? -8.768 -0.769 13.832 1.00 95.38 92 LEU A CA 1
ATOM 684 C C . LEU A 1 92 ? -7.826 -1.446 14.827 1.00 95.38 92 LEU A C 1
ATOM 686 O O . LEU A 1 92 ? -8.249 -1.793 15.923 1.00 95.38 92 LEU A O 1
ATOM 690 N N . ASN A 1 93 ? -6.537 -1.579 14.504 1.00 96.31 93 ASN A N 1
ATOM 691 C CA . ASN A 1 93 ? -5.574 -2.206 15.406 1.00 96.31 93 ASN A CA 1
ATOM 692 C C . ASN A 1 93 ? -5.416 -1.391 16.696 1.00 96.31 93 ASN A C 1
ATOM 694 O O . ASN A 1 93 ? -5.416 -1.953 17.789 1.00 96.31 93 ASN A O 1
ATOM 698 N N . ALA A 1 94 ? -5.338 -0.061 16.581 1.00 95.50 94 ALA A N 1
ATOM 699 C CA . ALA A 1 94 ? -5.315 0.821 17.742 1.00 95.50 94 ALA A CA 1
ATOM 700 C C . ALA A 1 94 ? -6.601 0.680 18.570 1.00 95.50 94 ALA A C 1
ATOM 702 O O . ALA A 1 94 ? -6.520 0.491 19.781 1.00 95.50 94 ALA A O 1
ATOM 703 N N . ALA A 1 95 ? -7.773 0.695 17.932 1.00 94.31 95 ALA A N 1
ATOM 704 C CA . ALA A 1 95 ? -9.058 0.536 18.610 1.00 94.31 95 ALA A CA 1
ATOM 705 C C . ALA A 1 95 ? -9.182 -0.818 19.328 1.00 94.31 95 ALA A C 1
ATOM 707 O O . ALA A 1 95 ? -9.622 -0.873 20.473 1.00 94.31 95 ALA A O 1
ATOM 708 N N . CYS A 1 96 ? -8.730 -1.907 18.702 1.00 93.81 96 CYS A N 1
ATOM 709 C CA . CYS A 1 96 ? -8.693 -3.241 19.295 1.00 93.81 96 CYS A CA 1
ATOM 710 C C . CYS A 1 96 ? -7.805 -3.302 20.544 1.00 93.81 96 CYS A C 1
ATOM 712 O O . CYS A 1 96 ? -8.184 -3.922 21.538 1.00 93.81 96 CYS A O 1
ATOM 714 N N . ILE A 1 97 ? -6.637 -2.651 20.513 1.00 93.12 97 ILE A N 1
ATOM 715 C CA . ILE A 1 97 ? -5.753 -2.544 21.680 1.00 93.12 97 ILE A CA 1
ATOM 716 C C . ILE A 1 97 ? -6.464 -1.760 22.789 1.00 93.12 97 ILE A C 1
ATOM 718 O O . ILE A 1 97 ? -6.557 -2.249 23.913 1.00 93.12 97 ILE A O 1
ATOM 722 N N . ARG A 1 98 ? -7.026 -0.587 22.476 1.00 92.62 98 ARG A N 1
ATOM 723 C CA . ARG A 1 98 ? -7.729 0.248 23.461 1.00 92.62 98 ARG A CA 1
ATOM 724 C C . ARG A 1 98 ? -8.912 -0.486 24.083 1.00 92.62 98 ARG A C 1
ATOM 726 O O . ARG A 1 98 ? -8.990 -0.569 25.297 1.00 92.62 98 ARG A O 1
ATOM 733 N N . TYR A 1 99 ? -9.750 -1.141 23.286 1.00 92.44 99 TYR A N 1
ATOM 734 C CA . TYR A 1 99 ? -10.874 -1.936 23.786 1.00 92.44 99 TYR A CA 1
ATOM 735 C C . TYR A 1 99 ? -10.454 -3.059 24.744 1.0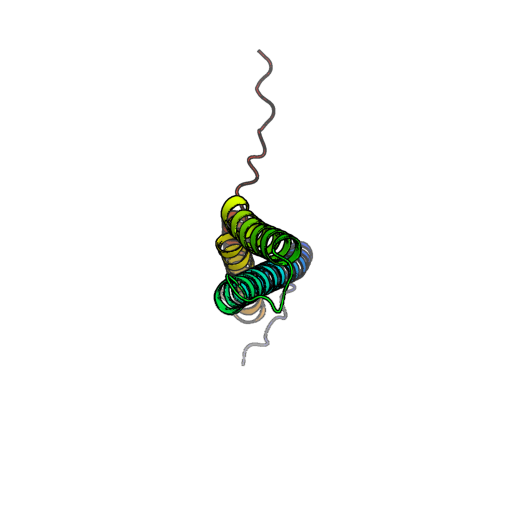0 92.44 99 TYR A C 1
ATOM 737 O O . TYR A 1 99 ? -11.161 -3.360 25.704 1.00 92.44 99 TYR A O 1
ATOM 745 N N . LYS A 1 100 ? -9.298 -3.682 24.497 1.00 89.94 100 LYS A N 1
ATOM 746 C CA . LYS A 1 100 ? -8.787 -4.779 25.323 1.00 89.94 100 LYS A CA 1
ATOM 747 C C . LYS A 1 100 ? -8.217 -4.309 26.664 1.00 89.94 100 LYS A C 1
ATOM 749 O O . LYS A 1 100 ? -8.255 -5.073 27.626 1.00 89.94 100 LYS A O 1
ATOM 754 N N . TYR A 1 101 ? -7.654 -3.102 26.718 1.00 89.06 101 TYR A N 1
ATOM 755 C CA . TYR A 1 101 ? -6.874 -2.634 27.869 1.00 89.06 101 TYR A CA 1
ATOM 756 C C . TYR A 1 101 ? -7.475 -1.426 28.607 1.00 89.06 101 TYR A C 1
ATOM 758 O O . TYR A 1 101 ? -7.124 -1.197 29.762 1.00 89.06 101 TYR A O 1
ATOM 766 N N . GLU A 1 102 ? -8.380 -0.669 27.990 1.00 90.50 102 GLU A N 1
ATOM 767 C CA . GLU A 1 102 ? -9.036 0.500 28.579 1.00 90.50 102 GLU A CA 1
ATOM 768 C C . GLU A 1 102 ? -10.482 0.159 28.949 1.00 90.50 102 GLU A C 1
ATOM 770 O O . GLU A 1 102 ? -11.327 -0.073 28.084 1.00 90.50 102 GLU A O 1
ATOM 775 N N . GLU A 1 103 ? -10.804 0.177 30.247 1.00 84.31 103 GLU A N 1
ATOM 776 C CA . GLU A 1 103 ? -12.163 -0.152 30.687 1.00 84.31 103 GLU A CA 1
ATOM 777 C C . GLU A 1 103 ? -13.211 0.856 30.189 1.00 84.31 103 GLU A C 1
ATOM 779 O O . GLU A 1 103 ? -14.343 0.473 29.886 1.00 84.31 103 GLU A O 1
ATOM 784 N N . ALA A 1 104 ? -12.823 2.124 30.056 1.00 89.75 104 ALA A N 1
ATOM 785 C CA . ALA A 1 104 ? -13.690 3.187 29.560 1.00 89.75 104 ALA A CA 1
ATOM 786 C C . ALA A 1 104 ? -13.981 3.080 28.055 1.00 89.75 104 ALA A C 1
ATOM 788 O O . ALA A 1 104 ? -14.953 3.672 27.598 1.00 89.75 104 ALA A O 1
ATOM 789 N N . TYR A 1 105 ? -13.168 2.332 27.296 1.00 91.06 105 TYR A N 1
ATOM 790 C CA . TYR A 1 105 ? -13.327 2.231 25.851 1.00 91.06 105 TYR A CA 1
ATOM 791 C C . TYR A 1 105 ? -14.448 1.253 25.503 1.00 91.06 105 TYR A C 1
ATOM 793 O O . TYR A 1 105 ? -14.403 0.062 25.827 1.00 91.06 105 TYR A O 1
ATOM 801 N N . THR A 1 106 ? -15.483 1.771 24.865 1.00 91.75 106 THR A N 1
ATOM 802 C CA . THR A 1 106 ? -16.728 1.063 24.594 1.00 91.75 106 THR A CA 1
ATOM 803 C C . THR A 1 106 ? -16.652 0.247 23.307 1.00 91.75 106 THR A C 1
ATOM 805 O O . THR A 1 106 ? -15.803 0.446 22.436 1.00 91.75 106 THR A O 1
ATOM 808 N N . PHE A 1 107 ? -17.583 -0.697 23.170 1.00 91.25 107 PHE A N 1
ATOM 809 C CA . PHE A 1 107 ? -17.761 -1.421 21.915 1.00 91.25 107 PHE A CA 1
ATOM 810 C C . PHE A 1 107 ? -18.201 -0.492 20.773 1.00 91.25 107 PHE A C 1
ATOM 812 O O . PHE A 1 107 ? -17.785 -0.684 19.636 1.00 91.25 107 PHE A O 1
ATOM 819 N N . GLU A 1 108 ? -19.007 0.529 21.070 1.00 92.38 108 GLU A N 1
ATOM 820 C CA . GLU A 1 108 ? -19.461 1.510 20.082 1.00 92.38 108 GLU A CA 1
ATOM 821 C C . GLU A 1 108 ? -18.289 2.323 19.521 1.00 92.38 108 GLU A C 1
ATOM 823 O O . GLU A 1 108 ? -18.177 2.491 18.307 1.00 92.38 108 GLU A O 1
ATOM 828 N N . GLU A 1 109 ? -17.344 2.726 20.375 1.00 92.94 109 GLU A N 1
ATOM 829 C CA . GLU A 1 109 ? -16.105 3.366 19.933 1.00 92.94 109 GLU A CA 1
ATOM 830 C C . GLU A 1 109 ? -15.262 2.424 19.066 1.00 92.94 109 GLU A C 1
ATOM 832 O O . GLU A 1 109 ? -14.812 2.834 17.996 1.00 92.94 109 GLU A O 1
ATOM 837 N N . LEU A 1 110 ? -15.105 1.153 19.453 1.00 93.00 110 LEU A N 1
ATOM 838 C CA . LEU A 1 110 ? -14.418 0.149 18.631 1.00 93.00 110 LEU A CA 1
ATOM 839 C C . LEU A 1 110 ? -15.082 -0.010 17.252 1.00 93.00 110 LEU A C 1
ATOM 841 O O . LEU A 1 110 ? -14.405 0.028 16.224 1.00 93.00 110 LEU A O 1
ATOM 845 N N . HIS A 1 111 ? -16.406 -0.154 17.225 1.00 93.25 111 HIS A N 1
ATOM 846 C CA . HIS A 1 111 ? -17.183 -0.297 15.999 1.00 93.25 111 HIS A CA 1
ATOM 847 C C . HIS A 1 111 ? -17.092 0.957 15.118 1.00 93.25 111 HIS A C 1
ATOM 849 O O . HIS A 1 111 ? -16.923 0.845 13.906 1.00 93.25 111 HIS A O 1
ATOM 855 N N . SER A 1 112 ? -17.096 2.155 15.710 1.00 94.62 112 SER A N 1
ATOM 856 C CA . SER A 1 112 ? -16.907 3.407 14.967 1.00 94.62 112 SER A CA 1
ATOM 857 C C . SER A 1 112 ? -15.561 3.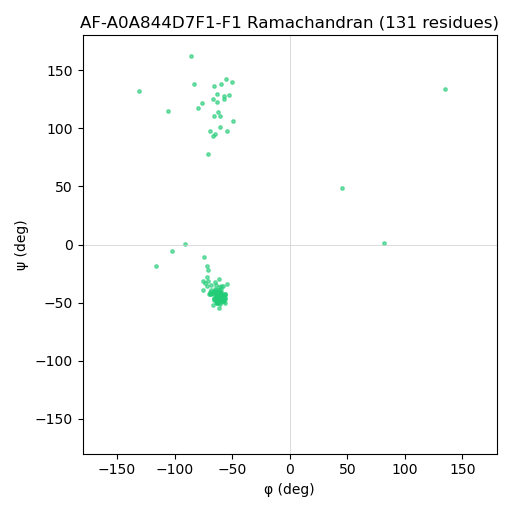450 14.234 1.00 94.62 112 SER A C 1
ATOM 859 O O . SER A 1 112 ? -15.493 3.900 13.091 1.00 94.62 112 SER A O 1
ATOM 861 N N . GLN A 1 113 ? -14.495 2.923 14.849 1.00 94.50 113 GLN A N 1
ATOM 862 C CA . GLN A 1 113 ? -13.169 2.854 14.231 1.00 94.50 113 GLN A CA 1
ATOM 863 C C . GLN A 1 113 ? -13.096 1.787 13.138 1.00 94.50 113 GLN A C 1
ATOM 865 O O . GLN A 1 113 ? -12.409 1.989 12.138 1.00 94.50 113 GLN A O 1
ATOM 870 N N . TYR A 1 114 ? -13.826 0.680 13.294 1.00 93.75 114 TYR A N 1
ATOM 871 C CA . TYR A 1 114 ? -14.000 -0.309 12.232 1.00 93.75 114 TYR A CA 1
ATOM 872 C C . TYR A 1 114 ? -14.676 0.310 10.997 1.00 93.75 114 TYR A C 1
ATOM 874 O O . TYR A 1 114 ? -14.119 0.240 9.903 1.00 93.75 114 TYR A O 1
ATOM 882 N N . VAL A 1 115 ? -15.806 1.003 11.180 1.00 93.06 115 VAL A N 1
ATOM 883 C CA . VAL A 1 115 ? -16.527 1.697 10.094 1.00 93.06 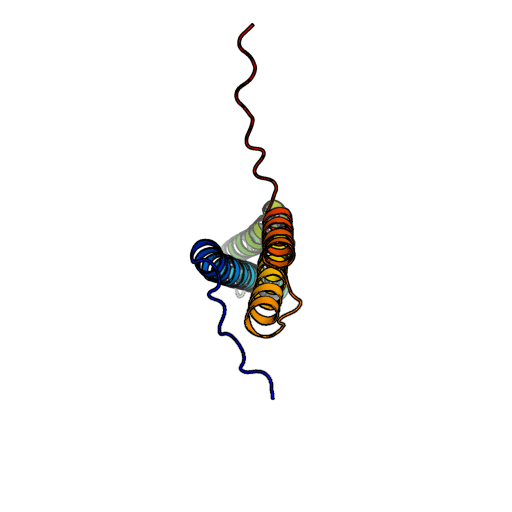115 VAL A CA 1
ATOM 884 C C . VAL A 1 115 ? -15.660 2.785 9.456 1.00 93.06 115 VAL A C 1
ATOM 886 O O . VAL A 1 115 ? -15.611 2.906 8.231 1.00 93.06 115 VAL A O 1
ATOM 889 N N . ALA A 1 116 ? -14.923 3.553 10.264 1.00 93.06 116 ALA A N 1
ATOM 890 C CA . ALA A 1 116 ? -13.971 4.534 9.757 1.00 93.06 116 ALA A CA 1
ATOM 891 C C . ALA A 1 116 ? -12.871 3.867 8.912 1.00 93.06 116 ALA A C 1
ATOM 893 O O . ALA A 1 116 ? -12.545 4.364 7.835 1.00 93.06 116 ALA A O 1
ATOM 894 N N . GLY A 1 117 ? -12.341 2.719 9.344 1.00 93.25 117 GLY A N 1
ATOM 895 C CA . GLY A 1 117 ? -11.376 1.929 8.579 1.00 93.25 117 GLY A CA 1
ATOM 896 C C . GLY A 1 117 ? -11.930 1.453 7.233 1.00 93.25 117 GLY A C 1
ATOM 897 O O . GLY A 1 117 ? -11.307 1.705 6.204 1.00 93.25 117 GLY A O 1
ATOM 898 N N . GLU A 1 118 ? -13.121 0.853 7.221 1.00 91.75 118 GLU A N 1
ATOM 899 C CA . GLU A 1 118 ? -13.822 0.439 5.993 1.00 91.75 118 GLU A CA 1
ATOM 900 C C . GLU A 1 118 ? -14.028 1.619 5.029 1.00 91.75 118 GLU A C 1
ATOM 902 O O . GLU A 1 118 ? -13.745 1.516 3.834 1.00 91.75 118 GLU A O 1
ATOM 907 N N . SER A 1 119 ? -14.412 2.791 5.547 1.00 92.06 119 SER A N 1
ATOM 908 C CA . SER A 1 119 ? -14.608 3.986 4.717 1.00 92.06 119 SER A CA 1
ATOM 909 C C . SER A 1 119 ? -13.333 4.447 3.996 1.00 92.06 119 SER A C 1
ATOM 911 O O . SER A 1 119 ? -13.418 4.983 2.889 1.00 92.06 119 SER A O 1
ATOM 913 N N . LEU A 1 120 ? -12.146 4.196 4.570 1.00 91.56 120 LEU A N 1
ATOM 914 C CA . LEU A 1 120 ? -10.866 4.493 3.919 1.00 91.56 120 LEU A CA 1
ATOM 915 C C . LEU A 1 120 ? -10.575 3.541 2.756 1.00 91.56 120 LEU A C 1
ATOM 917 O O . LEU A 1 120 ? -9.971 3.952 1.766 1.00 91.56 120 LEU A O 1
ATOM 921 N N . LEU A 1 121 ? -10.972 2.273 2.872 1.00 87.06 121 LEU A N 1
ATOM 922 C CA . LEU A 1 121 ? -10.742 1.251 1.846 1.00 87.06 121 LEU A CA 1
ATOM 923 C C . LEU A 1 121 ? -11.617 1.459 0.609 1.00 87.06 121 LEU A C 1
ATOM 925 O O . LEU A 1 121 ? -11.211 1.107 -0.503 1.00 87.06 121 LEU A O 1
ATOM 929 N N . GLY A 1 122 ? -12.775 2.082 0.810 1.00 74.50 122 GLY A N 1
ATOM 930 C CA . GLY A 1 122 ? -13.702 2.492 -0.228 1.00 74.50 122 GLY A CA 1
ATOM 931 C C . GLY A 1 122 ? -15.139 2.137 0.135 1.00 74.50 122 GLY A C 1
ATOM 932 O O . GLY A 1 122 ? -15.431 1.017 0.537 1.00 74.50 122 GLY A O 1
ATOM 933 N N . VAL A 1 123 ? -16.034 3.105 -0.069 1.00 53.19 123 VAL A N 1
ATOM 934 C CA . VAL A 1 123 ? -17.496 2.982 -0.010 1.00 53.19 123 VAL A CA 1
ATOM 935 C C . VAL A 1 123 ? -17.957 1.784 -0.849 1.00 53.19 123 VAL A C 1
ATOM 937 O O . VAL A 1 123 ? -17.985 1.857 -2.078 1.00 53.19 123 VAL A O 1
ATOM 940 N N . VAL A 1 124 ? -18.361 0.688 -0.205 1.00 43.19 124 VAL A N 1
ATOM 941 C CA . VAL A 1 124 ? -19.348 -0.210 -0.809 1.00 43.19 124 VAL A CA 1
ATOM 942 C C . VAL A 1 124 ? -20.653 0.574 -0.792 1.00 43.19 124 VAL A C 1
ATOM 944 O O . VAL A 1 124 ? -21.330 0.642 0.231 1.00 43.19 124 VAL A O 1
ATOM 947 N N . THR A 1 125 ? -21.017 1.213 -1.903 1.00 37.41 125 THR A N 1
ATOM 948 C CA . THR A 1 125 ? -22.413 1.594 -2.105 1.00 37.41 125 THR A CA 1
ATOM 949 C C . THR A 1 125 ? -23.152 0.272 -2.250 1.00 37.41 125 THR A C 1
ATOM 951 O O . THR A 1 125 ? -23.183 -0.322 -3.327 1.00 37.41 125 THR A O 1
ATOM 954 N N . ILE A 1 126 ? -23.684 -0.253 -1.147 1.00 43.59 126 ILE A N 1
ATOM 955 C CA . ILE A 1 126 ? -24.763 -1.226 -1.234 1.00 43.59 126 ILE A CA 1
ATOM 956 C C . ILE A 1 126 ? -25.898 -0.417 -1.849 1.00 43.59 126 ILE A C 1
ATOM 958 O O . ILE A 1 126 ? -26.554 0.357 -1.158 1.00 43.59 126 ILE A O 1
ATOM 962 N N . SER A 1 127 ? -26.052 -0.490 -3.171 1.00 40.53 127 SER A N 1
ATOM 963 C CA . SER A 1 127 ? -27.253 0.017 -3.818 1.00 40.53 127 SER A CA 1
ATOM 964 C C . SER A 1 127 ? -28.407 -0.778 -3.231 1.00 40.53 127 SER A C 1
ATOM 966 O O . SER A 1 127 ? -28.604 -1.945 -3.573 1.00 40.53 127 SER A O 1
ATOM 968 N N . GLU A 1 128 ? -29.122 -0.168 -2.292 1.00 48.78 128 GLU A N 1
ATOM 969 C CA . GLU A 1 128 ? -30.400 -0.673 -1.824 1.00 48.78 128 GLU A CA 1
ATOM 970 C C . GLU A 1 128 ? -31.274 -0.878 -3.075 1.00 48.78 128 GLU A C 1
ATOM 972 O O . GLU A 1 128 ? -31.303 0.005 -3.945 1.00 48.78 128 GLU A O 1
ATOM 977 N N . PRO A 1 129 ? -31.884 -2.062 -3.271 1.00 48.72 129 PRO A N 1
ATOM 978 C CA . PRO A 1 129 ? -32.646 -2.328 -4.481 1.00 48.72 129 PRO A CA 1
ATOM 979 C C . PRO A 1 129 ? -33.744 -1.272 -4.612 1.00 48.72 129 PRO A C 1
ATOM 981 O O . PRO A 1 129 ? -34.529 -1.069 -3.687 1.00 48.72 129 PRO A O 1
ATOM 984 N N . ALA A 1 130 ? -33.760 -0.588 -5.759 1.00 51.47 130 ALA A N 1
ATOM 985 C CA . ALA A 1 130 ? -34.682 0.506 -6.029 1.00 51.47 130 ALA A CA 1
ATOM 986 C C . ALA A 1 130 ? -36.135 0.096 -5.712 1.00 51.47 130 ALA A C 1
ATOM 988 O O . ALA A 1 130 ? -36.525 -1.039 -6.022 1.00 51.47 130 ALA A O 1
ATOM 989 N N . PRO A 1 131 ? -36.946 0.992 -5.113 1.00 50.41 131 PRO A N 1
ATOM 990 C CA . PRO A 1 131 ? -38.345 0.701 -4.847 1.00 50.41 131 PRO A CA 1
ATOM 991 C C . PRO A 1 131 ? -39.040 0.353 -6.164 1.00 50.41 131 PRO A C 1
ATOM 993 O O . PRO A 1 131 ? -38.935 1.077 -7.154 1.00 50.41 131 PRO A O 1
ATOM 996 N N . LYS A 1 132 ? -39.723 -0.794 -6.180 1.00 52.12 132 LYS A N 1
ATOM 997 C CA . LYS A 1 132 ? -40.556 -1.204 -7.311 1.00 52.12 132 LYS A CA 1
ATOM 998 C C . LYS A 1 132 ? -41.714 -0.209 -7.410 1.00 52.12 132 LYS A C 1
ATOM 1000 O O . LYS A 1 132 ? -42.545 -0.172 -6.504 1.00 52.12 132 LYS A O 1
ATOM 1005 N N . HIS A 1 133 ? -41.707 0.612 -8.458 1.00 57.72 133 HIS A N 1
ATOM 1006 C CA . HIS A 1 133 ? -42.869 1.395 -8.877 1.00 57.72 133 HIS A CA 1
ATOM 1007 C C . HIS A 1 133 ? -43.940 0.484 -9.476 1.00 57.72 133 HIS A C 1
ATOM 1009 O O . HIS A 1 133 ? -43.557 -0.492 -10.165 1.00 57.72 133 HIS A O 1
#